Protein AF-A0A9E3HXT7-F1 (afdb_monomer)

pLDDT: mean 88.96, std 9.49, range [50.38, 98.19]

Solvent-accessible surface area (backbone atoms only — not comparable to full-atom values): 5486 Å² total; per-residue (Å²): 124,81,62,86,61,93,82,54,73,69,56,54,52,55,32,68,37,87,90,48,89,87,52,65,70,60,71,84,42,45,65,44,50,25,62,75,66,75,49,59,64,68,63,40,52,57,27,49,77,71,76,40,82,78,68,64,73,69,55,42,54,53,52,52,49,53,52,50,52,53,51,50,50,50,51,52,52,52,51,52,54,52,49,49,57,63,62,70,74,111

Foldseek 3Di:
DQQVDDDDPVNVCVQPDPPDDDHHDDPSCLVVVCVVVVHCVVVQVVQVVVVHGDDDDPRVVVVVVVVVVVVVVVVVVVVVVVVCVVVVVD

Mean predicted aligned error: 7.64 Å

Secondary structure (DSSP, 8-state):
--SSS---HHHHHHHH-TT-SS-PPPGGGHHHHHHHTT--HHHHHHHHHTT-----THHHHHHHHHHHHHHHHHHHHHHHHHHHHHHT--

Radius of gyration: 24.1 Å; Cα contacts (8 Å, |Δi|>4): 29; chains: 1; bounding box: 46×27×70 Å

Sequence (90 aa):
MLTGSEITGHMLNAWTAESREAWRFPLEYAAAFEAACQTHTLTELLAAKRGCKVLMGEAVLEAEWGRLEALESEIKARKRELKKRIGGNR

Structure (mmCIF, N/CA/C/O backbone):
data_AF-A0A9E3HXT7-F1
#
_entry.id   AF-A0A9E3HXT7-F1
#
lo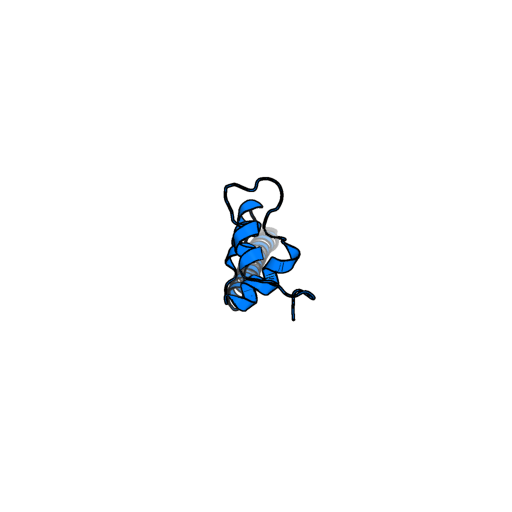op_
_atom_site.group_PDB
_atom_site.id
_atom_site.type_symbol
_atom_site.label_atom_id
_atom_site.label_alt_id
_atom_site.label_comp_id
_atom_site.label_asym_id
_atom_site.label_entity_id
_atom_site.label_seq_id
_atom_site.pdbx_PDB_ins_code
_atom_site.Cartn_x
_atom_site.Cartn_y
_atom_site.Cartn_z
_atom_site.occupancy
_atom_site.B_iso_or_equiv
_atom_site.auth_seq_id
_atom_site.auth_comp_id
_atom_site.auth_asym_id
_atom_site.auth_atom_id
_atom_site.pdbx_PDB_model_num
ATOM 1 N N . MET A 1 1 ? 7.920 -15.433 -13.700 1.00 58.41 1 MET A N 1
ATOM 2 C CA . MET A 1 1 ? 8.011 -14.196 -14.505 1.00 58.41 1 MET A CA 1
ATOM 3 C C . MET A 1 1 ? 6.681 -13.470 -14.369 1.00 58.41 1 MET A C 1
ATOM 5 O O . MET A 1 1 ? 5.671 -14.072 -14.699 1.00 58.41 1 MET A O 1
ATOM 9 N N . LEU A 1 2 ? 6.651 -12.261 -13.797 1.00 75.25 2 LEU A N 1
ATOM 10 C CA . LEU A 1 2 ? 5.396 -11.561 -13.457 1.00 75.25 2 LEU A CA 1
ATOM 11 C C . LEU A 1 2 ? 4.675 -10.946 -14.673 1.00 75.25 2 LEU A C 1
ATOM 13 O O . LEU A 1 2 ? 3.485 -10.681 -14.593 1.00 75.25 2 LEU A O 1
ATOM 17 N N . THR A 1 3 ? 5.370 -10.739 -15.795 1.00 81.06 3 THR A N 1
ATOM 18 C CA . THR A 1 3 ? 4.832 -10.073 -16.997 1.00 81.06 3 THR A CA 1
ATOM 19 C C . THR A 1 3 ? 4.248 -11.024 -18.040 1.00 81.06 3 THR A C 1
ATOM 21 O O . THR A 1 3 ? 3.614 -10.567 -18.983 1.00 81.06 3 THR A O 1
ATOM 24 N N . GLY A 1 4 ? 4.519 -12.331 -17.950 1.00 81.44 4 GLY A N 1
ATOM 25 C CA . GLY A 1 4 ? 4.138 -13.321 -18.973 1.00 81.44 4 GLY A CA 1
ATOM 26 C C . GLY A 1 4 ? 4.794 -13.140 -20.356 1.00 81.44 4 GLY A C 1
ATOM 27 O O . GLY A 1 4 ? 4.679 -14.031 -21.189 1.00 81.44 4 GLY A O 1
ATOM 28 N N . SER A 1 5 ? 5.500 -12.027 -20.584 1.00 84.19 5 SER A N 1
ATOM 29 C CA . SER A 1 5 ? 6.160 -11.646 -21.837 1.00 84.19 5 SER A CA 1
ATOM 30 C C . SER A 1 5 ? 7.555 -11.086 -21.568 1.00 84.19 5 SER A C 1
ATOM 32 O O . SER A 1 5 ? 7.800 -10.490 -20.512 1.00 84.19 5 SER A O 1
ATOM 34 N N . GLU A 1 6 ? 8.462 -11.251 -22.531 1.00 88.12 6 GLU A N 1
ATOM 35 C CA . GLU A 1 6 ? 9.782 -10.622 -22.496 1.00 88.12 6 GLU A CA 1
ATOM 36 C C . GLU A 1 6 ? 9.650 -9.102 -22.642 1.00 88.12 6 GLU A C 1
ATOM 38 O O . GLU A 1 6 ? 9.030 -8.604 -23.581 1.00 88.12 6 GLU A O 1
ATOM 43 N N . ILE A 1 7 ? 10.243 -8.365 -21.700 1.00 88.44 7 ILE A N 1
ATOM 44 C CA . ILE A 1 7 ? 10.297 -6.903 -21.722 1.00 88.44 7 ILE A CA 1
ATOM 45 C C . ILE A 1 7 ? 11.749 -6.485 -21.928 1.00 88.44 7 ILE A C 1
ATOM 47 O O . ILE A 1 7 ? 12.621 -6.837 -21.136 1.00 88.44 7 ILE A O 1
ATOM 51 N N . THR A 1 8 ? 12.003 -5.710 -22.980 1.00 90.12 8 THR A N 1
ATOM 52 C CA . THR A 1 8 ? 13.349 -5.228 -23.316 1.00 90.12 8 THR A CA 1
ATOM 53 C C . THR A 1 8 ? 13.552 -3.774 -22.889 1.00 90.12 8 THR A C 1
ATOM 55 O O . THR A 1 8 ? 12.602 -2.998 -22.770 1.00 90.12 8 THR A O 1
ATOM 58 N N . GLY A 1 9 ? 14.811 -3.355 -22.728 1.00 87.88 9 GLY A N 1
ATOM 59 C CA . GLY A 1 9 ? 15.140 -1.951 -22.450 1.00 87.88 9 GLY A CA 1
ATOM 60 C C . GLY A 1 9 ? 14.677 -0.986 -23.550 1.00 87.88 9 GLY A C 1
ATOM 61 O O . GLY A 1 9 ? 14.284 0.141 -23.260 1.00 87.88 9 GLY A O 1
ATOM 62 N N . HIS A 1 10 ? 14.638 -1.435 -24.810 1.00 89.75 10 HIS A N 1
ATOM 63 C CA . HIS A 1 10 ? 14.109 -0.626 -25.911 1.00 89.75 10 HIS A CA 1
ATOM 64 C C . HIS A 1 10 ? 12.614 -0.322 -25.732 1.00 89.75 10 HIS A C 1
ATOM 66 O O . HIS A 1 10 ? 12.184 0.800 -25.994 1.00 89.75 10 HIS A O 1
ATOM 72 N N . MET A 1 11 ? 11.834 -1.287 -25.231 1.00 89.88 11 MET A N 1
ATOM 73 C CA . MET A 1 11 ? 10.415 -1.082 -24.918 1.00 89.88 11 MET A CA 1
ATOM 74 C C . MET A 1 11 ? 10.238 -0.061 -23.793 1.00 89.88 11 MET A C 1
ATOM 76 O O . MET A 1 11 ? 9.423 0.846 -23.933 1.00 89.88 11 MET A O 1
ATOM 80 N N . LEU A 1 12 ? 11.044 -0.152 -22.728 1.00 88.75 12 LEU A N 1
ATOM 81 C CA . LEU A 1 12 ? 11.021 0.823 -21.632 1.00 88.75 12 LEU A CA 1
ATOM 82 C C . LEU A 1 12 ? 11.303 2.244 -22.138 1.00 88.75 12 LEU A C 1
ATOM 84 O O . LEU A 1 12 ? 10.518 3.147 -21.863 1.00 88.75 12 LEU A O 1
ATOM 88 N N . ASN A 1 13 ? 12.358 2.424 -22.940 1.00 89.06 13 ASN A N 1
ATOM 89 C CA . ASN A 1 13 ? 12.693 3.721 -23.540 1.00 89.06 13 ASN A CA 1
ATOM 90 C C . ASN A 1 13 ? 11.572 4.241 -24.449 1.00 89.06 13 ASN A C 1
ATOM 92 O O . ASN A 1 13 ? 11.263 5.428 -24.448 1.00 89.06 13 ASN A O 1
ATOM 96 N N . ALA A 1 14 ? 10.933 3.357 -25.217 1.00 88.75 14 ALA A N 1
ATOM 97 C CA . ALA A 1 14 ? 9.805 3.728 -26.060 1.00 88.75 14 ALA A CA 1
ATOM 98 C C . ALA A 1 14 ? 8.576 4.176 -25.246 1.00 88.75 14 ALA A C 1
ATOM 100 O O . ALA A 1 14 ? 7.829 5.031 -25.711 1.00 88.75 14 ALA A O 1
ATOM 101 N N . TRP A 1 15 ? 8.349 3.622 -24.052 1.00 88.50 15 TRP A N 1
ATOM 102 C CA . TRP A 1 15 ? 7.217 3.979 -23.187 1.00 88.50 15 TRP A CA 1
ATOM 103 C C . TRP A 1 15 ? 7.412 5.275 -22.399 1.00 88.50 15 TRP A C 1
ATOM 105 O O . TRP A 1 15 ? 6.429 5.851 -21.930 1.00 88.50 15 TRP A O 1
ATOM 115 N N . THR A 1 16 ? 8.660 5.707 -22.221 1.00 84.69 16 THR A N 1
ATOM 116 C CA . THR A 1 16 ? 9.020 6.918 -21.470 1.00 84.69 16 THR A CA 1
ATOM 117 C C . THR A 1 16 ? 9.459 8.079 -22.364 1.00 84.69 16 THR A C 1
ATOM 119 O O . THR A 1 16 ? 9.697 9.171 -21.856 1.00 84.69 16 THR A O 1
ATOM 122 N N . ALA A 1 17 ? 9.549 7.875 -23.683 1.00 87.44 17 ALA A N 1
ATOM 123 C CA . ALA A 1 17 ? 9.950 8.904 -24.636 1.00 87.44 17 ALA A CA 1
ATOM 124 C C . ALA A 1 17 ? 8.943 10.066 -24.702 1.00 87.44 17 ALA A C 1
ATOM 126 O O . ALA A 1 17 ? 7.766 9.858 -24.994 1.00 87.44 17 ALA A O 1
ATOM 127 N N . GLU A 1 18 ? 9.430 11.300 -24.533 1.00 81.44 18 GLU A N 1
ATOM 128 C CA . GLU A 1 18 ? 8.611 12.524 -24.598 1.00 81.44 18 GLU A CA 1
ATOM 129 C C . GLU A 1 18 ? 7.923 12.723 -25.957 1.00 81.44 18 GLU A C 1
ATOM 131 O O . GLU A 1 18 ? 6.837 13.286 -26.028 1.00 81.44 18 GLU A O 1
ATOM 136 N N . SER A 1 19 ? 8.526 12.225 -27.041 1.00 84.06 19 SER A N 1
ATOM 137 C CA . SER A 1 19 ? 7.996 12.347 -28.404 1.00 84.06 19 SER A CA 1
ATOM 138 C C . SER A 1 19 ? 6.834 11.396 -28.719 1.00 84.06 19 SER A C 1
ATOM 140 O O . SER A 1 19 ? 6.282 11.453 -29.819 1.00 84.06 19 SER A O 1
ATOM 142 N N . ARG A 1 20 ? 6.457 10.497 -27.797 1.00 74.81 20 ARG A N 1
ATOM 143 C CA . ARG A 1 20 ? 5.368 9.528 -27.991 1.00 74.81 20 ARG A CA 1
ATOM 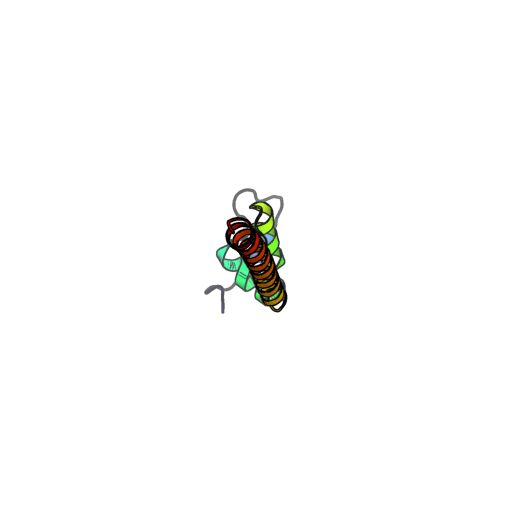144 C C . ARG A 1 20 ? 4.163 9.889 -27.130 1.00 74.81 20 ARG A C 1
ATOM 146 O O . ARG A 1 20 ? 4.152 9.663 -25.928 1.00 74.81 20 ARG A O 1
ATOM 153 N N . GLU A 1 21 ? 3.096 10.349 -27.779 1.00 69.31 21 GLU A N 1
ATOM 154 C CA . GLU A 1 21 ? 1.841 10.696 -27.092 1.00 69.31 21 GLU A CA 1
ATOM 155 C C . GLU A 1 21 ? 0.898 9.498 -26.886 1.00 69.31 21 GLU A C 1
ATOM 157 O O . GLU A 1 21 ? 0.103 9.481 -25.948 1.00 69.31 21 GLU A O 1
ATOM 162 N N . ALA A 1 22 ? 0.981 8.476 -27.745 1.00 68.19 22 ALA A N 1
ATOM 163 C CA . ALA A 1 22 ? -0.053 7.441 -27.834 1.00 68.19 22 ALA A CA 1
ATOM 164 C C . ALA A 1 22 ? 0.164 6.217 -26.925 1.00 68.19 22 ALA A C 1
ATOM 166 O O . ALA A 1 22 ? -0.810 5.622 -26.469 1.00 68.19 22 ALA A O 1
ATOM 167 N N . TRP A 1 23 ? 1.413 5.808 -26.665 1.00 74.44 23 TRP A N 1
ATOM 168 C CA . TRP A 1 23 ? 1.699 4.571 -25.924 1.00 74.44 23 TRP A CA 1
ATOM 169 C C . TRP A 1 23 ? 2.522 4.846 -24.670 1.00 74.44 23 TRP A C 1
ATOM 171 O O . TRP A 1 23 ? 3.739 5.011 -24.741 1.00 74.44 23 TRP A O 1
ATOM 181 N N . ARG A 1 24 ? 1.847 4.860 -23.520 1.00 81.25 24 ARG A N 1
ATOM 182 C CA . ARG A 1 24 ? 2.467 5.034 -22.199 1.00 81.25 24 ARG A CA 1
ATOM 183 C C . ARG A 1 24 ? 2.833 3.681 -21.587 1.00 81.25 24 ARG A C 1
ATOM 185 O O . ARG A 1 24 ? 2.379 2.637 -22.052 1.00 81.25 24 ARG A O 1
ATOM 192 N N . PHE A 1 25 ? 3.636 3.715 -20.525 1.00 86.75 25 PHE A N 1
ATOM 193 C CA . PHE A 1 25 ? 3.968 2.541 -19.716 1.00 86.75 25 PHE A CA 1
ATOM 194 C C . PHE A 1 25 ? 2.700 1.744 -19.317 1.00 86.75 25 PHE A C 1
ATOM 196 O O . PHE A 1 25 ? 1.807 2.325 -18.689 1.00 86.75 25 PHE A O 1
ATOM 203 N N . PRO A 1 26 ? 2.598 0.442 -19.659 1.00 88.50 26 PRO A N 1
ATOM 204 C CA . PRO A 1 26 ? 1.435 -0.377 -19.314 1.00 88.50 26 PRO A CA 1
ATOM 205 C C . PRO A 1 26 ? 1.352 -0.659 -17.813 1.00 88.50 26 PRO A C 1
ATOM 207 O O . PRO A 1 26 ? 2.278 -1.209 -17.216 1.00 88.50 26 PRO A O 1
ATOM 210 N N . LEU A 1 27 ? 0.210 -0.338 -17.200 1.00 88.19 27 LEU A N 1
ATOM 211 C CA . LEU A 1 27 ? 0.003 -0.530 -15.760 1.00 88.19 27 LEU A CA 1
ATOM 212 C C . LEU A 1 27 ? 0.101 -2.004 -15.331 1.00 88.19 27 LEU A C 1
ATOM 214 O O . LEU A 1 27 ? 0.557 -2.289 -14.229 1.00 88.19 27 LEU A O 1
ATOM 218 N N . GLU A 1 28 ? -0.271 -2.938 -16.207 1.00 89.50 28 GLU A N 1
ATOM 219 C CA . GLU A 1 28 ? -0.138 -4.383 -15.973 1.00 89.50 28 GLU A CA 1
ATOM 220 C C . GLU A 1 28 ? 1.307 -4.821 -15.668 1.00 89.50 28 GLU A C 1
ATOM 222 O O . GLU A 1 28 ? 1.518 -5.804 -14.961 1.00 89.50 28 GLU A O 1
ATOM 227 N N . TYR A 1 29 ? 2.310 -4.061 -16.126 1.00 91.75 29 TYR A N 1
ATOM 228 C CA . TYR A 1 29 ? 3.722 -4.340 -15.863 1.00 91.75 29 TYR A CA 1
ATOM 229 C C . TYR A 1 29 ? 4.271 -3.619 -14.631 1.00 91.75 29 TYR A C 1
ATOM 231 O O . TYR A 1 29 ? 5.413 -3.879 -14.251 1.00 91.75 29 TYR A O 1
ATOM 239 N N . ALA A 1 30 ? 3.488 -2.751 -13.980 1.00 91.44 30 ALA A N 1
ATOM 240 C CA . ALA A 1 30 ? 3.956 -1.943 -12.854 1.00 91.44 30 ALA A CA 1
ATOM 241 C C . ALA A 1 30 ? 4.513 -2.806 -11.720 1.00 91.44 30 ALA A C 1
ATOM 243 O O . ALA A 1 30 ? 5.646 -2.592 -11.309 1.00 91.44 30 ALA A O 1
ATOM 244 N N . ALA A 1 31 ? 3.782 -3.840 -11.292 1.00 91.81 31 ALA A N 1
ATOM 245 C CA . ALA A 1 31 ? 4.221 -4.713 -10.202 1.00 91.81 31 ALA A CA 1
ATOM 246 C C . ALA A 1 31 ? 5.523 -5.462 -10.533 1.00 91.81 31 ALA A C 1
ATOM 248 O O . ALA A 1 31 ? 6.400 -5.606 -9.684 1.00 91.81 31 ALA A O 1
ATOM 249 N N . ALA A 1 32 ? 5.670 -5.924 -11.777 1.00 92.81 32 ALA A N 1
ATOM 250 C CA . ALA A 1 32 ? 6.881 -6.608 -12.216 1.00 92.81 32 ALA A CA 1
ATOM 251 C C . ALA A 1 32 ? 8.086 -5.661 -12.280 1.00 92.81 32 ALA A C 1
ATOM 253 O O . ALA A 1 32 ? 9.182 -6.030 -11.863 1.00 92.81 32 ALA A O 1
ATOM 254 N N . PHE A 1 33 ? 7.871 -4.445 -12.787 1.00 92.19 33 PHE A N 1
ATOM 255 C CA . PHE A 1 33 ? 8.883 -3.397 -12.861 1.00 92.19 33 PHE A CA 1
ATOM 256 C C . PHE A 1 33 ? 9.336 -2.961 -11.463 1.00 92.19 33 PHE A C 1
ATOM 258 O O . PHE A 1 33 ? 10.526 -2.934 -11.169 1.00 92.19 33 PHE A O 1
ATOM 265 N N . GLU A 1 34 ? 8.383 -2.702 -10.575 1.00 93.50 34 GLU A N 1
ATOM 266 C CA . GLU A 1 34 ? 8.616 -2.351 -9.177 1.00 93.50 34 GLU A CA 1
ATOM 267 C C . GLU A 1 34 ? 9.377 -3.441 -8.418 1.00 93.50 34 GLU A C 1
ATOM 269 O O . GLU A 1 34 ? 10.352 -3.137 -7.733 1.00 93.50 34 GLU A O 1
ATOM 274 N N . ALA A 1 35 ? 9.016 -4.715 -8.608 1.00 92.75 35 ALA A N 1
ATOM 275 C CA . ALA A 1 35 ? 9.748 -5.840 -8.031 1.00 92.75 35 ALA A CA 1
ATOM 276 C C . ALA A 1 35 ? 11.191 -5.933 -8.555 1.00 92.75 35 ALA A C 1
ATOM 278 O O . ALA A 1 35 ? 12.112 -6.172 -7.775 1.00 92.75 35 ALA A O 1
ATOM 279 N N . ALA A 1 36 ? 11.402 -5.720 -9.859 1.00 91.56 36 ALA A N 1
ATOM 280 C CA . ALA A 1 36 ? 12.735 -5.737 -10.463 1.00 91.56 36 ALA A CA 1
ATOM 281 C C . ALA A 1 36 ? 13.615 -4.573 -9.973 1.00 91.56 36 ALA A C 1
ATOM 283 O O . ALA A 1 36 ? 14.817 -4.747 -9.782 1.00 91.56 36 ALA A O 1
ATOM 284 N N . CYS A 1 37 ? 13.015 -3.405 -9.739 1.00 92.06 37 CYS A N 1
ATOM 285 C CA . CYS A 1 37 ? 13.688 -2.206 -9.239 1.00 92.06 37 CYS A CA 1
ATOM 286 C C . CYS A 1 37 ? 13.684 -2.081 -7.706 1.00 92.06 37 CYS A C 1
ATOM 288 O O . CYS A 1 37 ? 14.185 -1.083 -7.195 1.00 92.06 37 CYS A O 1
ATOM 290 N N . GLN A 1 38 ? 13.122 -3.057 -6.982 1.00 93.12 38 GLN A N 1
ATOM 291 C CA . GLN A 1 38 ? 12.976 -3.046 -5.520 1.00 93.12 38 GLN A CA 1
ATOM 292 C C . GLN A 1 38 ? 12.362 -1.739 -4.986 1.00 93.12 38 GLN A C 1
ATOM 294 O O . GLN A 1 38 ? 12.861 -1.129 -4.044 1.00 93.12 38 GLN A O 1
ATOM 299 N N . THR A 1 39 ? 11.276 -1.293 -5.615 1.00 93.19 39 THR A N 1
ATOM 300 C CA . THR A 1 39 ? 10.600 -0.031 -5.288 1.00 93.19 39 THR A CA 1
ATOM 301 C C . THR A 1 39 ? 9.081 -0.189 -5.289 1.00 93.19 39 THR A C 1
ATOM 303 O O . THR A 1 39 ? 8.560 -1.178 -5.791 1.00 93.19 39 THR A O 1
ATOM 306 N N . HIS A 1 40 ? 8.368 0.800 -4.748 1.00 93.12 40 HIS A N 1
ATOM 307 C CA . HIS A 1 40 ? 6.903 0.913 -4.772 1.00 93.12 40 HIS A CA 1
ATOM 308 C C . HIS A 1 40 ? 6.419 2.279 -5.299 1.00 93.12 40 HIS A C 1
ATOM 310 O O . HIS A 1 40 ? 5.254 2.650 -5.136 1.00 93.12 40 HIS A O 1
ATOM 316 N N . THR A 1 41 ? 7.312 3.055 -5.924 1.00 93.31 41 THR A N 1
ATOM 317 C CA . THR A 1 41 ? 7.051 4.452 -6.297 1.00 93.31 41 THR A CA 1
ATOM 318 C C . THR A 1 41 ? 5.933 4.629 -7.328 1.00 93.31 41 THR A C 1
ATOM 320 O O . THR A 1 41 ? 5.209 5.621 -7.262 1.00 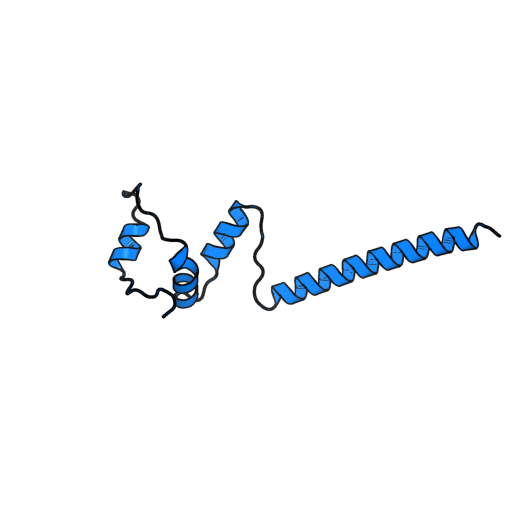93.31 41 THR A O 1
ATOM 323 N N . LEU A 1 42 ? 5.759 3.713 -8.288 1.00 92.69 42 LEU A N 1
ATOM 324 C CA . LEU A 1 42 ? 4.670 3.816 -9.270 1.00 92.69 42 LEU A CA 1
ATOM 325 C C . LEU A 1 42 ? 3.320 3.591 -8.588 1.00 92.69 42 LEU A C 1
ATOM 327 O O . LEU A 1 42 ? 2.378 4.352 -8.810 1.00 92.69 42 LEU A O 1
ATOM 331 N N . THR A 1 43 ? 3.241 2.587 -7.721 1.00 93.31 43 THR A N 1
ATOM 332 C CA . THR A 1 43 ? 2.048 2.284 -6.934 1.00 93.31 43 THR A CA 1
ATOM 333 C C . THR A 1 43 ? 1.699 3.445 -5.995 1.00 93.31 43 THR A C 1
ATOM 335 O O . THR A 1 43 ? 0.543 3.876 -5.946 1.00 93.31 43 THR A O 1
ATOM 338 N N . GLU A 1 44 ? 2.690 4.023 -5.313 1.00 93.81 44 GLU A N 1
ATOM 339 C CA . GLU A 1 44 ? 2.513 5.207 -4.462 1.00 93.81 44 GLU A CA 1
ATOM 340 C C . GLU A 1 44 ? 2.056 6.437 -5.255 1.00 93.81 44 GLU A C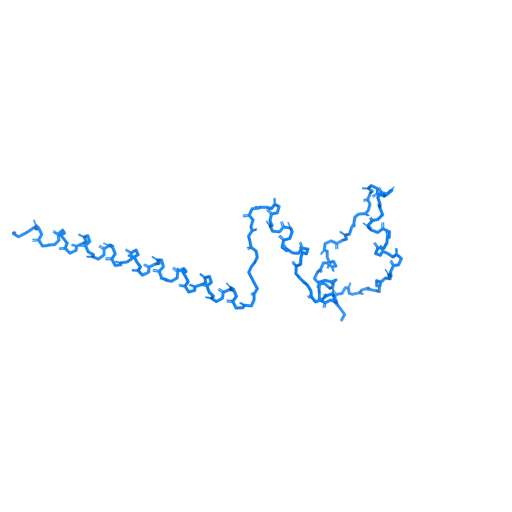 1
ATOM 342 O O . GLU A 1 44 ? 1.113 7.119 -4.847 1.00 93.81 44 GLU A O 1
ATOM 347 N N . LEU A 1 45 ? 2.669 6.703 -6.412 1.00 92.69 45 LEU A N 1
ATOM 348 C CA . LEU A 1 45 ? 2.299 7.809 -7.294 1.00 92.69 45 LEU A CA 1
ATOM 349 C C . LEU A 1 45 ? 0.832 7.707 -7.732 1.00 92.69 45 LEU A C 1
ATOM 351 O O . LEU A 1 45 ? 0.091 8.694 -7.681 1.00 92.69 45 LEU A O 1
ATOM 355 N N . LEU A 1 46 ? 0.402 6.517 -8.156 1.00 91.75 46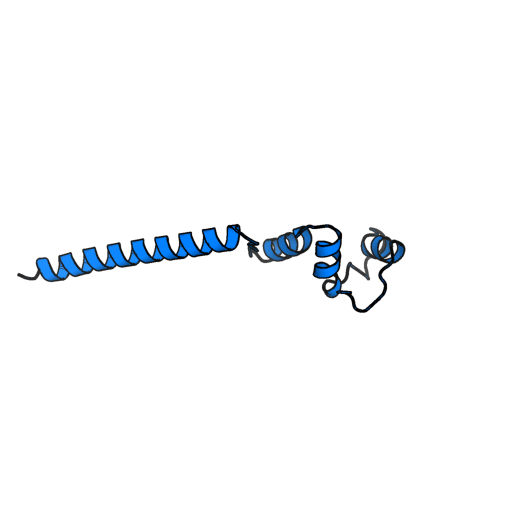 LEU A N 1
ATOM 356 C CA . LEU A 1 46 ? -0.969 6.269 -8.603 1.00 91.75 46 LEU A CA 1
ATOM 357 C C . LEU A 1 46 ? -1.977 6.429 -7.464 1.00 91.75 46 LEU A C 1
ATOM 359 O O . LEU A 1 46 ? -3.043 7.017 -7.663 1.00 91.75 46 LEU A O 1
ATOM 363 N N . ALA A 1 47 ? -1.639 5.940 -6.270 1.00 94.19 47 ALA A N 1
ATOM 364 C CA . ALA A 1 47 ? -2.464 6.118 -5.085 1.00 94.19 47 ALA A CA 1
ATOM 365 C C . ALA A 1 47 ? -2.605 7.602 -4.724 1.00 94.19 47 ALA A C 1
ATOM 367 O O . ALA A 1 47 ? -3.728 8.094 -4.590 1.00 94.19 47 ALA A O 1
ATOM 368 N N . ALA A 1 48 ? -1.489 8.336 -4.677 1.00 94.50 48 ALA A N 1
ATOM 369 C CA . ALA A 1 48 ? -1.466 9.753 -4.335 1.00 94.50 48 ALA A CA 1
ATOM 370 C C . ALA A 1 48 ? -2.318 10.596 -5.296 1.00 94.50 48 ALA A C 1
ATOM 372 O O . ALA A 1 48 ? -3.077 11.461 -4.857 1.00 94.50 48 ALA A O 1
ATOM 373 N N . LYS A 1 49 ? -2.279 10.306 -6.605 1.00 94.06 49 LYS A N 1
ATOM 374 C CA . LYS A 1 49 ? -3.118 10.993 -7.606 1.00 94.06 49 LYS A CA 1
ATOM 375 C C . LYS A 1 49 ? -4.621 10.819 -7.383 1.00 94.06 49 LYS A C 1
ATOM 377 O O . LYS A 1 49 ? -5.393 11.649 -7.850 1.00 94.06 49 LYS A O 1
ATOM 382 N N . ARG A 1 50 ? -5.035 9.772 -6.670 1.00 94.38 50 ARG A N 1
ATOM 383 C CA . ARG A 1 50 ? -6.438 9.486 -6.334 1.00 94.38 50 ARG A CA 1
ATOM 384 C C . ARG A 1 50 ? -6.811 9.915 -4.912 1.00 9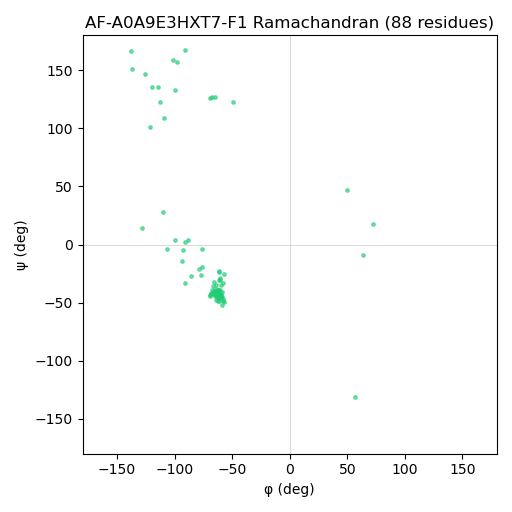4.38 50 ARG A C 1
ATOM 386 O O . ARG A 1 50 ? -7.927 9.647 -4.482 1.00 94.38 50 ARG A O 1
ATOM 393 N N . GLY A 1 51 ? -5.894 10.554 -4.182 1.00 93.50 51 GLY A N 1
ATOM 394 C CA . GLY A 1 51 ? -6.082 10.881 -2.767 1.00 93.50 51 GLY A CA 1
ATOM 395 C C . GLY A 1 51 ? -6.009 9.660 -1.845 1.00 93.50 51 GLY A C 1
ATOM 396 O O . GLY A 1 51 ? -6.478 9.715 -0.712 1.00 93.50 51 GLY A O 1
ATOM 397 N N . CYS A 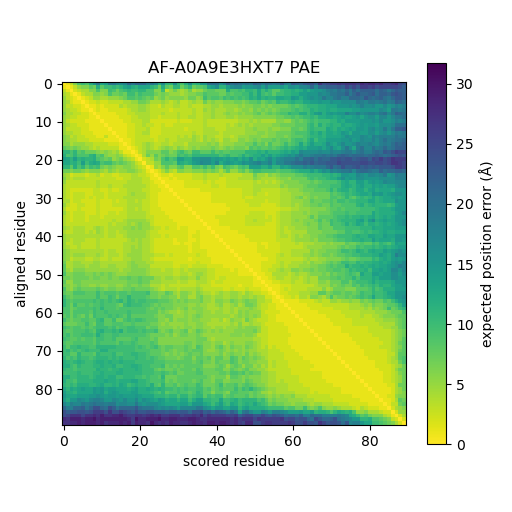1 52 ? -5.446 8.549 -2.322 1.00 94.69 52 CYS A N 1
ATOM 398 C CA . CYS A 1 52 ? -5.211 7.348 -1.532 1.00 94.69 52 CYS A CA 1
ATOM 399 C C . CYS A 1 52 ? -3.762 7.316 -1.033 1.00 94.69 52 CYS A C 1
ATOM 401 O O . CYS A 1 52 ? -2.862 7.897 -1.640 1.00 94.69 52 CYS A O 1
ATOM 403 N N . LYS A 1 53 ? -3.523 6.569 0.045 1.00 91.25 53 LYS A N 1
ATOM 404 C CA . LYS A 1 53 ? -2.179 6.199 0.491 1.00 91.25 53 LYS A CA 1
ATOM 405 C C . LYS A 1 53 ? -2.069 4.683 0.474 1.00 91.25 53 LYS A C 1
ATOM 407 O O . LYS A 1 53 ? -2.992 3.999 0.909 1.00 91.25 53 LYS A O 1
ATOM 412 N N . VAL A 1 54 ? -0.954 4.177 -0.036 1.00 92.44 54 VAL A N 1
ATOM 413 C CA . VAL A 1 54 ? -0.608 2.759 0.058 1.00 92.44 54 VAL A CA 1
ATOM 414 C C . VAL A 1 54 ? 0.385 2.610 1.200 1.00 92.44 54 VAL A C 1
ATOM 416 O O . VAL A 1 54 ? 1.304 3.415 1.336 1.00 92.44 54 VAL A O 1
ATOM 419 N N . LEU A 1 55 ? 0.146 1.624 2.057 1.00 91.44 55 LEU A N 1
ATOM 420 C CA . LEU A 1 55 ? 1.018 1.271 3.168 1.00 91.44 55 LEU A CA 1
ATOM 421 C C . LEU A 1 55 ? 1.562 -0.123 2.893 1.00 91.44 55 LEU A C 1
ATOM 423 O O . LEU A 1 55 ? 0.805 -1.005 2.488 1.00 91.44 55 LEU A O 1
ATOM 427 N N . MET A 1 56 ? 2.860 -0.306 3.110 1.00 86.44 56 MET A N 1
ATOM 428 C CA . MET A 1 56 ? 3.555 -1.565 2.865 1.00 86.44 56 MET A CA 1
ATOM 429 C C . MET A 1 56 ? 4.298 -2.001 4.124 1.00 86.44 56 MET A C 1
ATOM 431 O O . MET A 1 56 ? 4.790 -1.165 4.883 1.00 86.44 56 MET A O 1
ATOM 435 N N . GLY A 1 57 ? 4.394 -3.315 4.330 1.00 86.94 57 GLY A N 1
ATOM 436 C CA . GLY A 1 57 ? 5.154 -3.895 5.436 1.00 86.94 57 GLY A CA 1
ATOM 437 C C . GLY A 1 57 ? 4.697 -3.392 6.807 1.00 86.94 57 GLY A C 1
ATOM 438 O O . GLY A 1 57 ? 3.505 -3.371 7.110 1.00 86.94 57 GLY A O 1
ATOM 439 N N . GLU A 1 58 ? 5.659 -2.981 7.630 1.00 88.00 58 GLU A N 1
ATOM 440 C CA . GLU A 1 58 ? 5.449 -2.540 9.014 1.00 88.00 58 GLU A CA 1
ATOM 441 C C . GLU A 1 58 ? 4.478 -1.356 9.135 1.00 88.00 58 GLU A C 1
ATOM 443 O O . GLU A 1 58 ? 3.647 -1.335 10.041 1.00 88.00 58 GLU A O 1
ATOM 448 N N . ALA A 1 59 ? 4.460 -0.451 8.151 1.00 88.06 59 ALA A N 1
ATOM 449 C CA . ALA A 1 59 ? 3.541 0.688 8.136 1.00 88.06 59 ALA A CA 1
ATOM 450 C C . ALA A 1 59 ? 2.056 0.267 8.103 1.00 88.06 59 ALA A C 1
ATOM 452 O O . ALA A 1 59 ? 1.184 1.031 8.519 1.00 88.06 59 ALA A O 1
ATOM 453 N N . VAL A 1 60 ? 1.744 -0.944 7.619 1.00 91.19 60 VAL A N 1
ATOM 454 C CA . VAL A 1 60 ? 0.384 -1.507 7.678 1.00 91.19 60 VAL A CA 1
ATOM 455 C C . VAL A 1 60 ? 0.006 -1.845 9.118 1.00 91.19 60 VAL A C 1
ATOM 457 O O . VAL A 1 60 ? -1.108 -1.547 9.547 1.00 91.19 60 VAL A O 1
ATOM 460 N N . LEU A 1 61 ? 0.934 -2.447 9.866 1.00 92.38 61 LEU A N 1
ATOM 461 C CA . LEU A 1 61 ? 0.716 -2.836 11.259 1.00 92.38 61 LEU A CA 1
ATOM 462 C C . LEU A 1 61 ? 0.552 -1.604 12.149 1.00 92.38 61 LEU A C 1
ATOM 464 O O . LEU A 1 61 ? -0.364 -1.565 12.965 1.00 92.38 61 LEU A O 1
ATOM 468 N N . GLU A 1 62 ? 1.380 -0.578 11.948 1.00 93.19 62 GLU A N 1
ATOM 469 C CA . GLU A 1 62 ? 1.270 0.695 12.670 1.00 93.19 62 GLU A CA 1
ATOM 470 C C . GLU A 1 62 ? -0.074 1.388 12.421 1.00 93.19 62 GLU A C 1
ATOM 472 O O . GLU A 1 62 ? -0.715 1.874 13.355 1.00 93.19 62 GLU A O 1
ATOM 477 N N . ALA A 1 63 ? -0.537 1.414 11.168 1.00 93.81 63 ALA A N 1
ATOM 478 C CA . ALA A 1 63 ? -1.825 2.012 10.839 1.00 93.81 63 ALA A CA 1
ATOM 479 C C . ALA A 1 63 ? -2.998 1.242 11.460 1.00 93.81 63 ALA A C 1
ATOM 481 O O . ALA A 1 63 ? -3.937 1.862 11.966 1.00 93.81 63 ALA A O 1
ATOM 482 N N . GLU A 1 64 ? -2.941 -0.091 11.465 1.00 93.88 64 GLU A N 1
ATOM 483 C CA . GLU A 1 64 ? -3.964 -0.914 12.111 1.00 93.88 64 GLU A CA 1
ATOM 484 C C . GLU A 1 64 ? -3.947 -0.739 13.636 1.00 93.88 64 GLU A C 1
ATOM 486 O O . GLU A 1 64 ? -5.005 -0.606 14.253 1.00 93.88 64 GLU A O 1
ATOM 491 N N . TRP A 1 65 ? -2.762 -0.641 14.242 1.00 94.31 65 TRP A N 1
ATOM 492 C CA . TRP A 1 65 ? -2.614 -0.327 15.661 1.00 94.31 65 TRP A CA 1
ATOM 493 C C . TRP A 1 65 ? -3.243 1.026 16.011 1.00 94.31 65 TRP A C 1
ATOM 495 O O . TRP A 1 65 ? -4.107 1.100 16.885 1.00 94.31 65 TRP A O 1
ATOM 505 N N . GLY A 1 66 ? -2.895 2.087 15.279 1.00 95.75 66 GLY A N 1
ATOM 506 C CA . GLY A 1 66 ? -3.470 3.418 15.493 1.00 95.75 66 GLY A CA 1
ATOM 507 C C . GLY A 1 66 ? -4.994 3.444 15.313 1.00 95.75 66 GLY A C 1
ATOM 508 O O . GLY A 1 66 ? -5.705 4.128 16.054 1.00 95.75 66 GLY A O 1
ATOM 509 N N . ARG A 1 67 ? -5.530 2.648 14.376 1.00 95.62 67 ARG A N 1
ATOM 510 C CA . ARG A 1 67 ? -6.980 2.468 14.201 1.00 95.62 67 ARG A CA 1
ATOM 511 C C . ARG A 1 67 ? -7.627 1.848 15.443 1.00 95.62 67 ARG A C 1
ATOM 513 O O . ARG A 1 67 ? -8.694 2.303 15.863 1.00 95.62 67 ARG A O 1
ATOM 520 N N . LEU A 1 68 ? -6.997 0.832 16.033 1.00 97.88 68 LEU A N 1
ATOM 521 C CA . LEU A 1 68 ? -7.472 0.200 17.266 1.00 97.88 68 LEU A CA 1
ATOM 522 C C . LEU A 1 68 ? -7.408 1.165 18.457 1.00 97.88 68 LEU A C 1
ATOM 524 O O . LEU A 1 68 ? -8.376 1.255 19.211 1.00 97.88 68 LEU A O 1
ATOM 528 N N . GLU A 1 69 ? -6.338 1.949 18.591 1.00 98.19 69 GLU A N 1
ATOM 529 C CA . GLU A 1 69 ? -6.219 2.966 19.645 1.00 98.19 69 GLU A CA 1
ATOM 530 C C . GLU A 1 69 ? -7.307 4.044 19.546 1.00 98.19 69 GLU A C 1
ATOM 532 O O . GLU A 1 69 ? -7.914 4.426 20.555 1.00 98.19 69 GLU A O 1
ATOM 537 N N . ALA A 1 70 ? -7.609 4.509 18.330 1.00 97.12 70 ALA A N 1
ATOM 538 C CA . ALA A 1 70 ? -8.690 5.461 18.095 1.00 97.12 70 ALA A CA 1
ATOM 539 C C . ALA A 1 70 ? -10.050 4.884 18.527 1.00 97.12 70 ALA A C 1
ATOM 541 O O . ALA A 1 70 ? -10.819 5.555 19.225 1.00 97.12 70 ALA A O 1
ATOM 542 N N . LEU A 1 71 ? -10.313 3.617 18.187 1.00 97.94 71 LEU A N 1
ATOM 543 C CA . LEU A 1 71 ? -11.530 2.912 18.587 1.00 97.94 71 LEU A CA 1
ATOM 544 C C . LEU A 1 71 ? -11.615 2.750 20.111 1.00 97.94 71 LEU A C 1
ATOM 546 O O . LEU A 1 71 ? -12.668 2.984 20.708 1.00 97.94 71 LEU A O 1
ATOM 550 N N . GLU A 1 72 ? -10.514 2.386 20.769 1.00 98.06 72 GLU A N 1
ATOM 551 C CA . GLU A 1 72 ? -10.471 2.304 22.227 1.00 98.06 72 GLU A CA 1
ATOM 552 C C . GLU A 1 72 ? -10.804 3.642 22.885 1.00 98.06 72 GLU A C 1
ATOM 554 O O . GLU A 1 72 ? -11.559 3.685 23.863 1.00 98.06 72 GLU A O 1
ATOM 559 N N . SER A 1 73 ? -10.226 4.730 22.373 1.00 97.69 73 SER A N 1
ATOM 560 C CA . SER A 1 73 ? -10.471 6.082 22.870 1.00 97.69 73 SER A CA 1
ATOM 561 C C . SER A 1 73 ? -11.950 6.449 22.748 1.00 97.69 73 SER A C 1
ATOM 563 O O . SER A 1 73 ? -12.569 6.898 23.721 1.00 97.69 73 SER A O 1
ATOM 565 N N . GLU A 1 74 ? -12.560 6.151 21.599 1.00 97.81 74 GLU A N 1
ATOM 566 C CA . GLU A 1 74 ? -13.985 6.367 21.364 1.00 97.81 74 GLU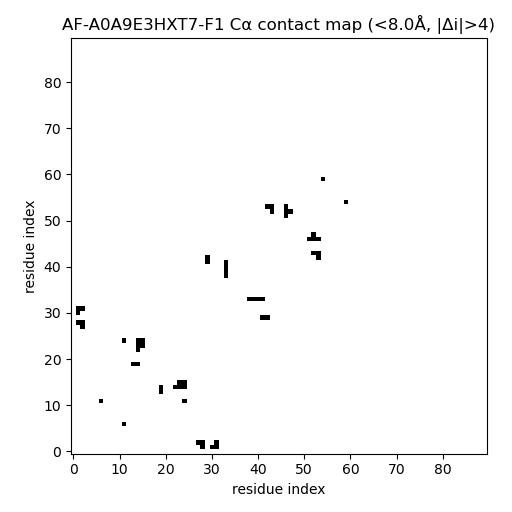 A CA 1
ATOM 567 C C . GLU A 1 74 ? -14.856 5.548 22.330 1.00 97.81 74 GLU A C 1
ATOM 569 O O . GLU A 1 74 ? -15.772 6.081 22.966 1.00 97.81 74 GLU A O 1
ATOM 574 N N . ILE A 1 75 ? -14.547 4.262 22.515 1.00 98.00 75 ILE A N 1
ATOM 575 C CA . ILE A 1 75 ? -15.263 3.390 23.453 1.00 98.00 75 ILE A CA 1
ATOM 576 C C . ILE A 1 75 ? -15.138 3.923 24.885 1.00 98.00 75 ILE A C 1
ATOM 578 O O . ILE A 1 75 ? -16.132 3.969 25.617 1.00 98.00 75 ILE A O 1
ATOM 582 N N . LYS A 1 76 ? -13.940 4.350 25.304 1.00 97.75 76 LYS A N 1
ATOM 583 C CA . LYS A 1 76 ? -13.706 4.944 26.631 1.00 97.75 76 LYS A CA 1
ATOM 584 C C . LYS A 1 76 ? -14.537 6.218 26.807 1.00 97.75 76 LYS A C 1
ATOM 586 O O . LYS A 1 76 ? -15.165 6.379 27.856 1.00 97.75 76 LYS A O 1
ATOM 591 N N . ALA A 1 77 ? -14.597 7.086 25.797 1.00 97.44 77 ALA A N 1
ATOM 592 C CA . ALA A 1 77 ? -15.421 8.294 25.821 1.00 97.44 77 ALA A CA 1
ATOM 593 C C . ALA A 1 77 ? -16.917 7.962 25.959 1.00 97.44 77 ALA A C 1
ATOM 595 O O . ALA A 1 77 ? -17.578 8.471 26.869 1.00 97.44 77 ALA A O 1
ATOM 596 N N . ARG A 1 78 ? -17.432 7.029 25.146 1.00 97.06 78 ARG A N 1
ATOM 597 C CA . ARG A 1 78 ? -18.828 6.562 25.214 1.00 97.06 78 ARG A CA 1
ATOM 598 C C . ARG A 1 78 ? -19.169 5.955 26.578 1.00 97.06 78 ARG A C 1
ATOM 600 O O . ARG A 1 78 ? -20.212 6.277 27.144 1.00 97.06 78 ARG A O 1
ATOM 607 N N . LYS A 1 79 ? -18.283 5.132 27.159 1.00 96.12 79 LYS A N 1
ATOM 608 C CA . LYS A 1 79 ? -18.470 4.557 28.507 1.00 96.12 79 LYS A CA 1
ATOM 609 C C . LYS A 1 79 ? -18.565 5.634 29.590 1.00 96.12 79 LYS A C 1
ATOM 611 O O . LYS A 1 79 ? -19.404 5.521 30.482 1.00 96.12 79 LYS A O 1
ATOM 616 N N . ARG A 1 80 ? -17.724 6.676 29.526 1.00 95.69 80 ARG A N 1
ATOM 617 C CA . ARG A 1 80 ? -17.769 7.805 30.477 1.00 95.69 80 ARG A CA 1
ATOM 618 C C . ARG A 1 80 ? -19.093 8.554 30.384 1.00 95.69 80 ARG A C 1
ATOM 620 O O . ARG A 1 80 ? -19.695 8.830 31.418 1.00 95.69 80 ARG A O 1
ATOM 627 N N . GLU A 1 81 ? -19.548 8.842 29.170 1.00 95.81 81 GLU A N 1
ATOM 628 C CA . GLU A 1 81 ? -20.829 9.512 28.934 1.00 95.81 81 GLU A CA 1
ATOM 629 C C . GLU A 1 81 ? -22.006 8.684 29.467 1.00 95.81 81 GLU A C 1
ATOM 631 O O . GLU A 1 81 ? -22.839 9.186 30.221 1.00 95.81 81 GLU A O 1
ATOM 636 N N . LEU A 1 82 ? -22.030 7.380 29.180 1.00 95.31 82 LEU A N 1
ATOM 637 C CA . LEU A 1 82 ? -23.084 6.491 29.670 1.00 95.31 82 LEU A CA 1
ATOM 638 C C . LEU A 1 82 ? -23.087 6.393 31.204 1.00 95.31 82 LEU A C 1
ATOM 640 O O . LEU A 1 82 ? -24.146 6.441 31.828 1.00 95.31 82 LEU A O 1
ATOM 644 N N . LYS A 1 83 ? -21.902 6.330 31.829 1.00 93.38 83 LYS A N 1
ATOM 645 C CA . LYS A 1 83 ? -21.764 6.327 33.293 1.00 93.38 83 LYS A CA 1
ATOM 646 C C . LYS A 1 83 ? -22.308 7.613 33.922 1.00 93.38 83 LYS A C 1
ATOM 648 O O . LYS A 1 83 ? -22.958 7.528 34.960 1.00 93.38 83 LYS A O 1
ATOM 653 N N . LYS A 1 84 ? -22.085 8.780 33.303 1.00 93.81 84 LYS A N 1
ATOM 654 C CA . LYS A 1 84 ? -22.672 10.052 33.763 1.00 93.81 84 LYS A CA 1
ATOM 655 C C . LYS A 1 84 ? -24.197 10.014 33.717 1.00 93.81 84 LYS A C 1
ATOM 657 O O . LYS A 1 84 ? -24.828 10.410 34.686 1.00 93.81 84 LYS A O 1
ATOM 662 N N . ARG A 1 85 ? -24.786 9.487 32.639 1.00 92.31 85 ARG A N 1
ATOM 663 C CA . ARG A 1 85 ? -26.250 9.369 32.502 1.00 92.31 85 ARG A CA 1
ATOM 664 C C . ARG A 1 85 ? -26.868 8.421 33.526 1.00 92.31 85 ARG A C 1
ATOM 666 O O . ARG A 1 85 ? -27.916 8.727 34.074 1.00 92.31 85 ARG A O 1
ATOM 673 N N . ILE A 1 86 ? -26.207 7.299 33.813 1.00 91.56 86 ILE A N 1
ATOM 674 C CA . ILE A 1 86 ? -26.658 6.351 34.845 1.00 9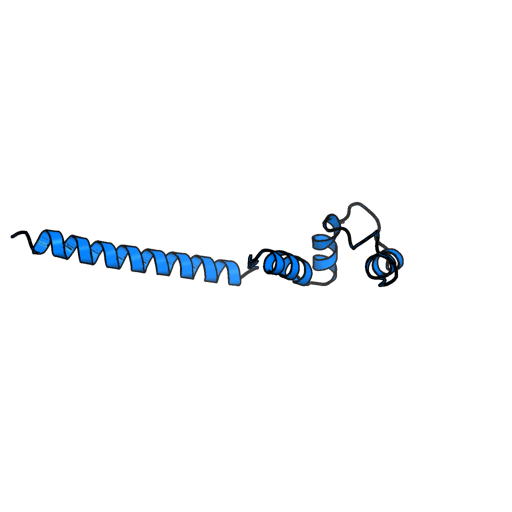1.56 86 ILE A CA 1
ATOM 675 C C . ILE A 1 86 ? -26.520 6.962 36.248 1.00 91.56 86 ILE A C 1
ATOM 677 O O . ILE A 1 86 ? -27.408 6.800 37.079 1.00 91.56 86 ILE A O 1
ATOM 681 N N . GLY A 1 87 ? -25.412 7.656 36.522 1.00 78.56 87 GLY A N 1
ATOM 682 C CA . GLY A 1 87 ? -25.132 8.254 37.830 1.00 78.56 87 GLY A CA 1
ATOM 683 C C . GLY A 1 87 ? -25.901 9.545 38.126 1.00 78.56 87 GLY A C 1
ATOM 684 O O . GLY A 1 87 ? -26.127 9.838 39.289 1.00 78.56 87 GLY A O 1
ATOM 685 N N . GLY A 1 88 ? -26.307 10.296 37.099 1.00 59.59 88 GLY A N 1
ATOM 686 C CA . GLY A 1 88 ? -27.094 11.529 37.219 1.00 59.59 88 GLY A CA 1
ATOM 687 C C . GLY A 1 88 ? -28.613 11.327 37.242 1.00 59.59 88 GLY A C 1
ATOM 688 O O . GLY A 1 88 ? -29.339 12.312 37.246 1.00 59.59 88 GLY A O 1
ATOM 689 N N . ASN A 1 89 ? -29.093 10.078 37.227 1.00 53.69 89 ASN A N 1
ATOM 690 C CA . ASN A 1 89 ? -30.518 9.724 37.294 1.00 53.69 89 ASN A CA 1
ATOM 691 C C . ASN A 1 89 ? -30.890 9.063 38.640 1.00 53.69 89 ASN A C 1
ATOM 693 O O . ASN A 1 89 ? -31.777 8.211 38.694 1.00 53.69 89 ASN A O 1
ATOM 697 N N . ARG A 1 90 ? -30.156 9.404 39.706 1.00 50.38 90 ARG A N 1
ATOM 698 C CA . ARG A 1 90 ? -30.420 9.028 41.100 1.00 50.38 90 ARG A CA 1
ATOM 699 C C . ARG A 1 90 ? -30.468 10.270 41.969 1.00 50.38 90 ARG A C 1
ATOM 701 O O . ARG A 1 90 ? -29.606 11.147 41.746 1.00 50.38 90 ARG A O 1
#